Protein AF-A0A9X0DBQ0-F1 (afdb_monomer_lite)

Radius of gyration: 13.76 Å; chains: 1; bounding box: 27×24×36 Å

Foldseek 3Di:
DKDFDDFKKKKKKKKAKAFQQTWKKWKDKQNHTPDIDTDHPPGDIDMDIDTDGDGGIIDIDIDTDGGDDPGMDMDMGDTDIGPDHDPD

InterPro domains:
  IPR000998 MAM domain [PF00629] (8-87)
  IPR000998 MAM domain [PS50060] (1-88)
  IPR000998 MAM domain [cd06263] (6-86)
  IPR013320 Concanavalin A-like lectin/glucanase domain superfamily [SSF49899] (3-86)
  IPR051560 MAM domain-containing protein [PTHR23282] (6-87)

Organism: NCBI:txid174260

Secondary structure (DSSP, 8-state):
-EEEEEEEEEEEEEEEEEETT--EEEEEETTEEEEEEES--EEEEEEEEEEEEEEEEEEEEEEEE--SSSSEEEEEEEEEEEES----

Sequence (88 aa):
MTMQFSGNMCLTLYYHMNGTTMGTLNVYVNGVKVFSASGNKGNNWLKLELTVTLSGMYEVIIEGIRGSSYTGDMAIDDFKLVAGPCSS

pLDDT: mean 96.55, std 4.25, range [60.75, 98.75]

Structure (mmCIF, N/CA/C/O backbone):
data_AF-A0A9X0DBQ0-F1
#
_entry.id   AF-A0A9X0DBQ0-F1
#
loop_
_atom_site.group_PDB
_atom_site.id
_atom_site.type_symbol
_atom_site.label_atom_id
_atom_site.label_alt_id
_atom_site.label_comp_id
_atom_site.label_asym_id
_atom_site.label_entity_id
_atom_site.label_seq_id
_atom_site.pdbx_PDB_ins_code
_atom_site.Cartn_x
_atom_site.Cartn_y
_atom_site.Cartn_z
_atom_site.occupancy
_atom_site.B_iso_or_equiv
_atom_site.auth_seq_id
_atom_site.auth_comp_id
_atom_site.auth_asym_id
_atom_site.auth_atom_id
_atom_site.pdbx_PDB_model_num
ATOM 1 N N . MET A 1 1 ? -9.101 8.002 -0.222 1.00 86.94 1 MET A N 1
ATOM 2 C CA . MET A 1 1 ? -10.485 7.557 0.093 1.00 86.94 1 MET A CA 1
ATOM 3 C C . MET A 1 1 ? -10.723 7.700 1.584 1.00 86.94 1 M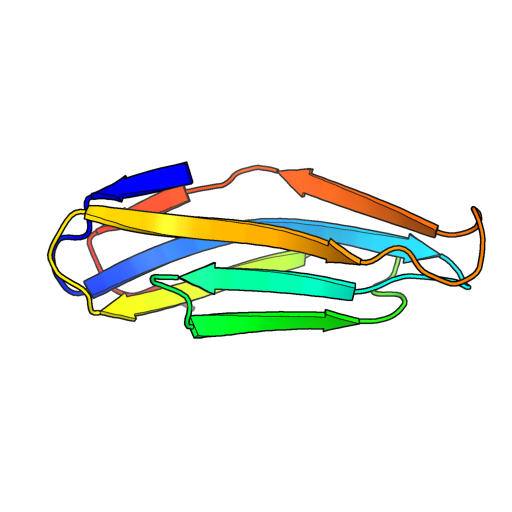ET A C 1
ATOM 5 O O . MET A 1 1 ? -9.887 7.246 2.354 1.00 86.94 1 MET A O 1
ATOM 9 N N . THR A 1 2 ? -11.816 8.333 2.004 1.00 94.25 2 THR A N 1
ATOM 10 C CA . THR A 1 2 ? -12.121 8.500 3.435 1.00 94.25 2 THR A CA 1
ATOM 11 C C . THR A 1 2 ? -12.898 7.297 3.949 1.00 94.25 2 THR A C 1
ATOM 13 O O . THR A 1 2 ? -13.922 6.936 3.374 1.00 94.25 2 THR A O 1
ATOM 16 N N . MET A 1 3 ? -12.411 6.680 5.023 1.00 94.50 3 MET A N 1
ATOM 17 C CA . MET A 1 3 ? -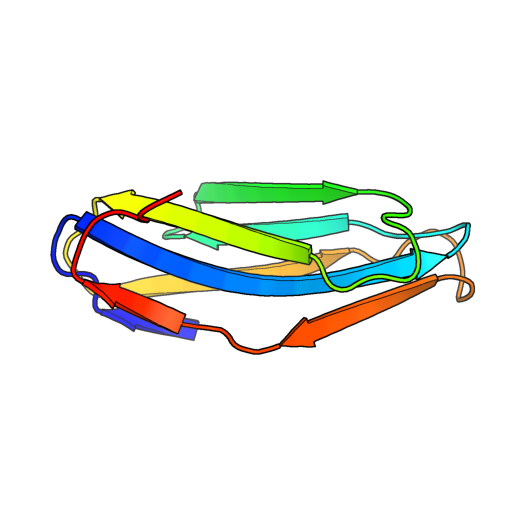12.966 5.461 5.607 1.00 94.50 3 MET A CA 1
ATOM 18 C C . MET A 1 3 ? -13.257 5.667 7.091 1.00 94.50 3 MET A C 1
ATOM 20 O O . MET A 1 3 ? -12.519 6.370 7.783 1.00 94.50 3 MET A O 1
ATOM 24 N N . GLN A 1 4 ? -14.325 5.042 7.586 1.00 96.25 4 GLN A N 1
ATOM 25 C CA . GLN A 1 4 ? -14.635 5.012 9.012 1.00 96.25 4 GLN A CA 1
ATOM 26 C C . GLN A 1 4 ? -13.811 3.920 9.700 1.00 96.25 4 GLN A C 1
ATOM 28 O O . GLN A 1 4 ? -13.915 2.749 9.343 1.00 96.25 4 GLN A O 1
ATOM 33 N N . PHE A 1 5 ? -13.056 4.310 10.723 1.00 96.75 5 PHE A N 1
ATOM 34 C CA . PHE A 1 5 ? -12.330 3.415 11.613 1.00 96.75 5 PHE A CA 1
ATOM 35 C C . PHE A 1 5 ? -13.026 3.324 12.976 1.00 96.75 5 PHE A C 1
ATOM 37 O O . PHE A 1 5 ? -13.529 4.328 13.494 1.00 96.75 5 PHE A O 1
ATOM 44 N N . SER A 1 6 ? -13.081 2.124 13.556 1.00 96.12 6 SER A N 1
ATOM 45 C CA . SER A 1 6 ? -13.788 1.850 14.816 1.00 96.12 6 SER A CA 1
ATOM 46 C C . SER A 1 6 ? -13.002 0.904 15.735 1.00 96.12 6 SER A C 1
ATOM 48 O O . SER A 1 6 ? -13.498 -0.151 16.129 1.00 96.12 6 SER A O 1
ATOM 50 N N . GLY A 1 7 ? -11.764 1.275 16.066 1.00 95.94 7 GLY A N 1
ATOM 51 C CA . GLY A 1 7 ? -10.858 0.504 16.917 1.00 95.94 7 GLY A CA 1
ATOM 52 C C . GLY A 1 7 ? -9.891 -0.351 16.101 1.00 95.94 7 GLY A C 1
ATOM 53 O O . GLY A 1 7 ? -9.293 0.137 15.145 1.00 95.94 7 GLY A O 1
ATOM 54 N N . ASN A 1 8 ? -9.716 -1.617 16.487 1.00 96.44 8 ASN A N 1
ATOM 55 C CA . ASN A 1 8 ? -8.900 -2.563 15.724 1.00 96.44 8 ASN A CA 1
ATOM 56 C C . ASN A 1 8 ? -9.627 -2.940 14.436 1.00 96.44 8 ASN A C 1
ATOM 58 O O . ASN A 1 8 ? -10.732 -3.485 14.490 1.00 96.44 8 ASN A O 1
ATOM 62 N N . MET A 1 9 ? -9.000 -2.672 13.298 1.00 96.81 9 MET A N 1
ATOM 63 C CA . MET A 1 9 ? -9.506 -3.041 11.982 1.00 96.81 9 MET A CA 1
ATOM 64 C C . MET A 1 9 ? -8.404 -3.662 11.134 1.00 96.81 9 MET A C 1
ATOM 66 O O . MET A 1 9 ? -7.232 -3.310 11.269 1.00 96.81 9 MET A O 1
ATOM 70 N N . CYS A 1 10 ? -8.793 -4.555 10.234 1.00 97.12 10 CYS A N 1
ATOM 71 C CA . CYS A 1 10 ? -7.913 -5.183 9.272 1.00 97.12 10 CYS A CA 1
ATOM 72 C C . CYS A 1 10 ? -8.156 -4.559 7.901 1.00 97.12 10 CYS A C 1
ATOM 74 O O . CYS A 1 10 ? -9.233 -4.705 7.313 1.00 97.12 10 CYS A O 1
ATOM 76 N N . LEU A 1 11 ? -7.151 -3.842 7.407 1.00 96.69 11 LEU A N 1
ATOM 77 C CA . LEU A 1 11 ? -7.097 -3.353 6.039 1.00 96.69 11 LEU A CA 1
ATOM 78 C C . LEU A 1 11 ? -6.420 -4.421 5.186 1.00 96.69 11 LEU A C 1
ATOM 80 O O . LEU A 1 11 ? -5.275 -4.791 5.450 1.00 96.69 11 LEU A O 1
ATOM 84 N N . THR A 1 12 ? -7.109 -4.891 4.149 1.00 97.50 12 THR A N 1
ATOM 85 C CA . THR A 1 12 ? -6.548 -5.836 3.183 1.00 97.50 12 THR A CA 1
ATOM 86 C C . THR A 1 12 ? -6.654 -5.310 1.767 1.00 97.50 12 THR A C 1
ATOM 88 O O . THR A 1 12 ? -7.646 -4.676 1.419 1.00 97.50 12 THR A O 1
ATOM 91 N N . LEU A 1 13 ? -5.674 -5.632 0.935 1.00 97.38 13 LEU A N 1
ATOM 92 C CA . LEU A 1 13 ? -5.745 -5.451 -0.514 1.00 97.38 13 LEU A CA 1
ATOM 93 C C . LEU A 1 13 ? -4.890 -6.512 -1.201 1.00 97.38 13 LEU A C 1
ATOM 95 O O . LEU A 1 13 ? -3.925 -7.008 -0.613 1.00 97.38 13 LEU A O 1
ATOM 99 N N . TYR A 1 14 ? -5.216 -6.830 -2.447 1.00 98.50 14 TYR A N 1
ATOM 100 C CA . TYR A 1 14 ? -4.321 -7.567 -3.326 1.00 98.50 14 TYR A CA 1
ATOM 101 C C . TYR A 1 14 ? -3.547 -6.588 -4.201 1.00 98.50 14 TYR A C 1
ATOM 103 O O . TYR A 1 14 ? -4.087 -5.583 -4.661 1.00 98.50 14 TYR A O 1
ATOM 111 N N . TYR A 1 15 ? -2.270 -6.878 -4.424 1.00 98.62 15 TYR A N 1
ATOM 112 C CA . TYR A 1 15 ? -1.418 -6.108 -5.318 1.00 98.62 15 TYR A CA 1
ATOM 113 C C . TYR A 1 15 ? -0.577 -7.026 -6.201 1.00 98.62 15 TYR A C 1
ATOM 115 O O . TYR A 1 15 ? -0.149 -8.105 -5.791 1.00 98.62 15 TYR A O 1
ATOM 123 N N . HIS A 1 16 ? -0.327 -6.581 -7.425 1.00 98.56 16 HIS A N 1
ATOM 124 C CA . HIS A 1 16 ? 0.563 -7.221 -8.386 1.00 98.56 16 HIS A CA 1
ATOM 125 C C . HIS A 1 16 ? 1.574 -6.184 -8.870 1.00 98.56 16 HIS A C 1
ATOM 127 O O . HIS A 1 16 ? 1.221 -5.029 -9.114 1.00 98.56 16 HIS A O 1
ATOM 133 N N . MET A 1 17 ? 2.845 -6.576 -8.935 1.00 98.56 17 MET A N 1
ATOM 134 C CA . MET A 1 17 ? 3.953 -5.712 -9.344 1.00 98.56 17 MET A CA 1
ATOM 135 C C . MET A 1 17 ? 4.963 -6.541 -10.137 1.00 98.56 17 MET A C 1
ATOM 137 O O . MET A 1 17 ? 5.843 -7.172 -9.547 1.00 98.56 17 MET A O 1
ATOM 141 N N . ASN A 1 18 ? 4.868 -6.522 -11.467 1.00 98.44 18 ASN A N 1
ATOM 142 C CA . ASN A 1 18 ? 5.753 -7.294 -12.343 1.00 98.44 18 ASN A CA 1
ATOM 143 C C . ASN A 1 18 ? 6.483 -6.421 -13.373 1.00 98.44 18 ASN A C 1
ATOM 145 O O . ASN A 1 18 ? 5.858 -5.659 -14.107 1.00 98.44 18 ASN A O 1
ATOM 149 N N . GLY A 1 19 ? 7.809 -6.542 -13.439 1.00 97.62 19 GLY A N 1
ATOM 150 C CA . GLY A 1 19 ? 8.626 -5.872 -14.455 1.00 97.62 19 GLY A CA 1
ATOM 151 C C . GLY A 1 19 ? 9.993 -5.401 -13.968 1.00 97.62 19 GLY A C 1
ATOM 152 O O . GLY A 1 19 ? 10.244 -5.261 -12.772 1.00 97.62 19 GLY A O 1
ATOM 153 N N . THR A 1 20 ? 10.903 -5.160 -14.911 1.00 96.38 20 THR A N 1
ATOM 154 C CA . THR A 1 20 ? 12.323 -4.869 -14.638 1.00 96.38 20 THR A CA 1
ATOM 155 C C . THR A 1 20 ? 12.549 -3.466 -14.088 1.00 96.38 20 THR A C 1
ATOM 157 O O . THR A 1 20 ? 13.433 -3.259 -13.263 1.00 96.38 20 THR A O 1
ATOM 160 N N . THR A 1 21 ? 11.725 -2.505 -14.500 1.00 96.94 21 THR A N 1
ATOM 161 C CA . THR A 1 21 ? 11.777 -1.109 -14.042 1.00 96.94 21 THR A CA 1
ATOM 162 C C . THR A 1 21 ? 10.607 -0.798 -13.121 1.00 96.94 21 THR A C 1
ATOM 164 O O . THR A 1 21 ? 9.963 0.243 -13.258 1.00 96.94 21 THR A O 1
ATOM 167 N N . MET A 1 22 ? 10.275 -1.739 -12.237 1.00 98.38 22 MET A N 1
ATOM 168 C CA . MET A 1 22 ? 9.140 -1.602 -11.338 1.00 98.38 22 MET A CA 1
ATOM 169 C C . MET A 1 22 ? 9.314 -0.425 -10.378 1.00 98.38 22 MET A C 1
ATOM 171 O O . MET A 1 22 ? 10.402 -0.169 -9.862 1.00 98.38 22 MET A O 1
ATOM 175 N N . GLY A 1 23 ? 8.206 0.268 -10.143 1.00 98.25 23 GLY A N 1
ATOM 176 C CA . GLY A 1 23 ? 8.113 1.393 -9.232 1.00 98.25 23 GLY A CA 1
ATOM 177 C C . GLY A 1 23 ? 7.936 0.993 -7.767 1.00 98.25 23 GLY A C 1
ATOM 178 O O . GLY A 1 23 ? 8.405 -0.056 -7.318 1.00 98.25 23 GLY A O 1
ATOM 179 N N . THR A 1 24 ? 7.252 1.855 -7.017 1.00 98.69 24 THR A N 1
ATOM 180 C CA . THR A 1 24 ? 6.922 1.642 -5.600 1.00 98.69 24 THR A CA 1
ATOM 181 C C . THR A 1 24 ? 5.431 1.811 -5.362 1.00 98.69 24 THR A C 1
ATOM 183 O O . THR A 1 24 ? 4.855 2.803 -5.793 1.00 98.69 24 THR A O 1
ATOM 186 N N . LEU A 1 25 ? 4.827 0.866 -4.651 1.00 98.75 25 LEU A N 1
ATOM 187 C CA . LEU A 1 25 ? 3.491 0.971 -4.081 1.00 98.75 25 LEU A CA 1
ATOM 188 C C . LEU A 1 25 ? 3.620 1.400 -2.617 1.00 98.75 25 LEU A C 1
ATOM 190 O O . LEU A 1 25 ? 4.263 0.702 -1.835 1.00 98.75 25 LEU A O 1
ATOM 194 N N . ASN A 1 26 ? 3.006 2.517 -2.236 1.00 98.75 26 ASN A N 1
ATOM 195 C CA . ASN A 1 26 ? 2.884 2.953 -0.846 1.00 98.75 26 ASN A CA 1
ATOM 196 C C . ASN A 1 26 ? 1.412 2.949 -0.422 1.00 98.75 26 ASN A C 1
ATOM 198 O O . ASN A 1 26 ? 0.529 3.280 -1.213 1.00 98.75 26 ASN A O 1
ATOM 202 N N . VAL A 1 27 ? 1.154 2.637 0.848 1.00 98.25 27 VAL A N 1
ATOM 203 C CA . VAL A 1 27 ? -0.160 2.828 1.475 1.00 98.25 27 VAL A CA 1
ATOM 204 C C . VAL A 1 27 ? 0.006 3.732 2.683 1.00 98.25 27 VAL A C 1
ATOM 206 O O . VAL A 1 27 ? 0.884 3.506 3.522 1.00 98.25 27 VAL A O 1
ATOM 209 N N . TYR A 1 28 ? -0.854 4.740 2.778 1.00 98.25 28 TYR A N 1
ATOM 210 C CA . TYR A 1 28 ? -0.913 5.666 3.897 1.00 98.25 28 TYR A CA 1
ATOM 211 C C . TYR A 1 28 ? -2.276 5.593 4.573 1.00 98.25 28 TYR A C 1
ATOM 213 O O . TYR A 1 28 ? -3.299 5.481 3.898 1.00 98.25 28 TYR A O 1
ATOM 221 N N . VAL A 1 29 ? -2.284 5.711 5.897 1.00 97.06 29 VAL A N 1
ATOM 222 C CA . VAL A 1 29 ? -3.493 5.869 6.708 1.00 97.06 29 VAL A CA 1
ATOM 223 C C . VAL A 1 29 ? -3.289 7.073 7.614 1.00 97.06 29 VAL A C 1
ATOM 225 O O . VAL A 1 29 ? -2.290 7.142 8.327 1.00 97.06 29 VAL A O 1
ATOM 228 N N . ASN A 1 30 ? -4.217 8.033 7.577 1.00 95.38 30 ASN A N 1
ATOM 229 C CA . ASN A 1 30 ? -4.119 9.272 8.358 1.00 95.38 30 ASN A CA 1
ATOM 230 C C . ASN A 1 30 ? -2.770 10.005 8.149 1.00 95.38 30 ASN A C 1
ATOM 232 O O . ASN A 1 30 ? -2.113 10.427 9.098 1.00 95.38 30 ASN A O 1
ATOM 236 N N . GLY A 1 31 ? -2.302 10.063 6.897 1.00 95.88 31 GLY A N 1
ATOM 237 C CA . GLY A 1 31 ? -1.015 10.670 6.529 1.00 95.88 31 GLY A CA 1
ATOM 238 C C . GLY A 1 31 ? 0.235 9.861 6.911 1.00 95.88 31 GLY A C 1
ATOM 239 O O . GLY A 1 31 ? 1.337 10.220 6.503 1.00 95.88 31 GLY A O 1
ATOM 240 N N . VAL A 1 32 ? 0.097 8.749 7.639 1.00 96.38 32 VAL A N 1
ATOM 241 C CA . VAL A 1 32 ? 1.217 7.883 8.036 1.00 96.38 32 VAL A CA 1
ATOM 242 C C . VAL A 1 32 ? 1.395 6.767 7.016 1.00 96.38 32 VAL A C 1
ATOM 244 O O . VAL A 1 32 ? 0.444 6.055 6.707 1.00 96.38 32 VAL A O 1
ATOM 247 N N . LYS A 1 33 ? 2.619 6.577 6.510 1.00 97.69 33 LYS A N 1
ATOM 248 C CA . LYS A 1 33 ? 2.953 5.454 5.623 1.00 97.69 33 LYS A CA 1
ATOM 249 C C . LYS A 1 33 ? 2.949 4.151 6.419 1.00 97.69 33 LYS A C 1
ATOM 251 O O . LYS A 1 33 ? 3.812 3.952 7.268 1.00 97.69 33 LYS A O 1
ATOM 256 N N . VAL A 1 34 ? 1.993 3.274 6.131 1.00 96.94 34 VAL A N 1
ATOM 257 C CA . VAL A 1 34 ? 1.806 1.992 6.831 1.00 96.94 34 VAL A CA 1
ATOM 258 C C . VAL A 1 34 ? 2.325 0.796 6.034 1.00 96.94 34 VAL A C 1
ATOM 260 O O . VAL A 1 34 ? 2.563 -0.261 6.605 1.00 96.94 34 VAL A O 1
ATOM 263 N N . PHE A 1 35 ? 2.534 0.955 4.725 1.00 98.25 35 PHE A N 1
ATOM 264 C CA . PHE A 1 35 ? 3.124 -0.076 3.874 1.00 98.25 35 PHE A CA 1
ATOM 265 C C . PHE A 1 35 ? 3.897 0.534 2.708 1.00 98.25 35 PHE A C 1
ATOM 267 O O . PHE A 1 35 ? 3.553 1.607 2.204 1.00 98.25 35 PHE A O 1
ATOM 274 N N . SER A 1 36 ? 4.943 -0.174 2.281 1.00 98.44 36 SER A N 1
ATOM 275 C CA . SER A 1 36 ? 5.711 0.140 1.083 1.00 98.44 36 SER A CA 1
ATOM 276 C C . SER A 1 36 ? 6.253 -1.138 0.445 1.00 98.44 36 SER A C 1
ATOM 278 O O . SER A 1 36 ? 6.834 -1.986 1.123 1.00 98.44 36 SER A O 1
ATOM 280 N N . ALA A 1 37 ? 6.089 -1.260 -0.868 1.00 98.50 37 ALA A N 1
ATOM 281 C CA . ALA A 1 37 ? 6.664 -2.319 -1.678 1.00 98.50 37 ALA A CA 1
ATOM 282 C C . ALA A 1 37 ? 7.294 -1.713 -2.932 1.00 98.50 37 ALA A C 1
ATOM 284 O O . ALA A 1 37 ? 6.604 -1.117 -3.750 1.00 98.50 37 ALA A O 1
ATOM 285 N N . SER A 1 38 ? 8.601 -1.900 -3.102 1.00 98.31 38 SER A N 1
ATOM 286 C CA . SER A 1 38 ?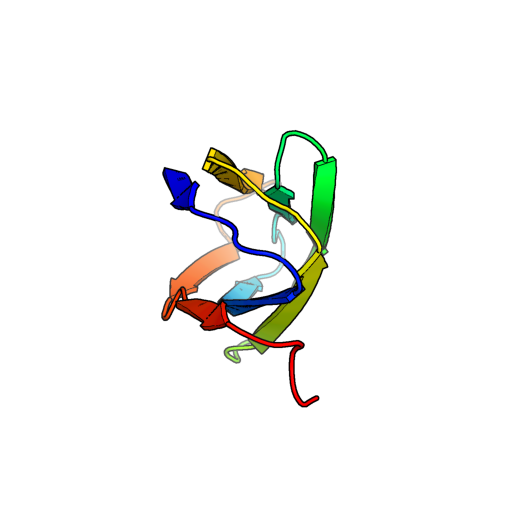 9.340 -1.444 -4.287 1.00 98.31 38 SER A CA 1
ATOM 287 C C . SER A 1 38 ? 9.897 -2.610 -5.088 1.00 98.31 38 SER A C 1
ATOM 2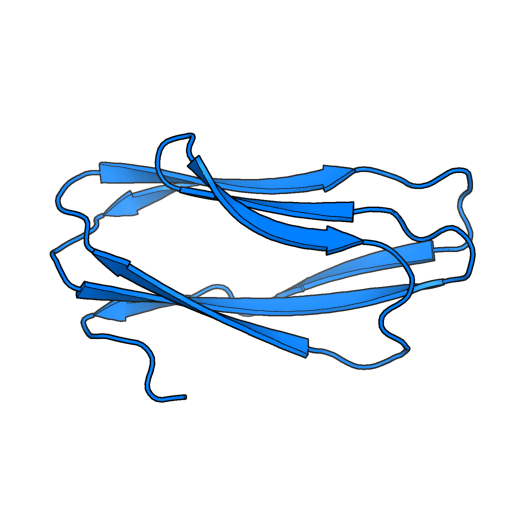89 O O . SER A 1 38 ? 10.189 -3.675 -4.530 1.00 98.31 38 SER A O 1
ATOM 291 N N . GLY A 1 39 ? 10.108 -2.378 -6.383 1.00 98.44 39 GLY A N 1
ATOM 292 C CA . GLY A 1 39 ? 10.752 -3.336 -7.274 1.00 98.44 39 GLY A CA 1
ATOM 293 C C . GLY A 1 39 ? 9.847 -4.505 -7.664 1.00 98.44 39 GLY A C 1
ATOM 294 O O . GLY A 1 39 ? 8.695 -4.602 -7.243 1.00 98.44 39 GLY A O 1
ATOM 295 N N . ASN A 1 40 ? 10.381 -5.393 -8.499 1.00 98.06 40 ASN A N 1
ATOM 296 C CA . ASN A 1 40 ? 9.655 -6.549 -9.012 1.00 98.06 40 ASN A CA 1
ATOM 297 C C . ASN A 1 40 ? 9.231 -7.495 -7.873 1.00 98.06 40 ASN A C 1
ATOM 299 O O . ASN A 1 40 ? 10.056 -7.875 -7.039 1.00 98.06 40 ASN A O 1
ATOM 303 N N . LYS A 1 41 ? 7.961 -7.902 -7.864 1.00 98.12 41 LYS A N 1
ATOM 304 C CA . LYS A 1 41 ? 7.390 -8.908 -6.953 1.00 98.12 41 LYS A CA 1
ATOM 305 C C . LYS A 1 41 ? 7.041 -10.216 -7.661 1.00 98.12 41 LYS A C 1
ATOM 307 O O . LYS A 1 41 ? 6.568 -11.156 -7.027 1.00 98.12 41 LYS A O 1
ATOM 312 N N . GLY A 1 42 ? 7.354 -10.297 -8.952 1.00 97.62 42 GLY A N 1
ATOM 313 C CA . GLY A 1 42 ? 7.064 -11.437 -9.801 1.00 97.62 42 GLY A CA 1
ATOM 314 C C . GLY A 1 42 ? 5.643 -11.398 -10.347 1.00 97.62 42 GLY A C 1
ATOM 315 O O . GLY A 1 42 ? 4.846 -10.514 -10.043 1.00 97.62 42 GLY A O 1
ATOM 316 N N . ASN A 1 43 ? 5.328 -12.386 -11.179 1.00 97.75 43 ASN A N 1
ATOM 317 C CA . ASN A 1 43 ? 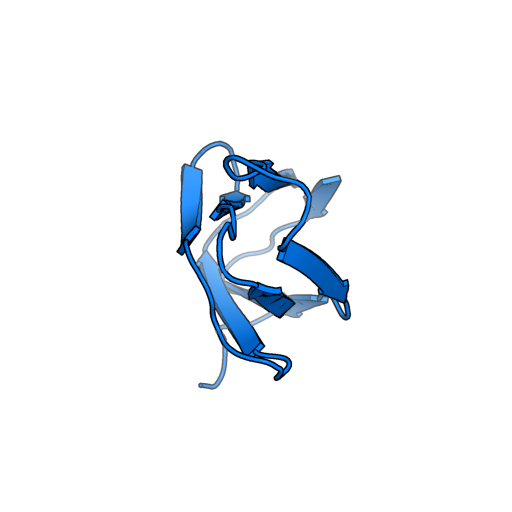4.034 -12.481 -11.839 1.00 97.75 43 ASN A CA 1
ATOM 318 C C . ASN A 1 43 ? 2.988 -13.196 -10.966 1.00 97.75 43 ASN A C 1
ATOM 320 O O . ASN A 1 43 ? 2.431 -14.210 -11.375 1.00 97.75 43 ASN A O 1
ATOM 324 N N . ASN A 1 44 ? 2.763 -12.700 -9.750 1.00 97.62 44 ASN A N 1
ATOM 325 C CA . ASN A 1 44 ? 1.770 -13.241 -8.826 1.00 97.62 44 ASN A CA 1
ATOM 326 C C . ASN A 1 44 ? 1.064 -12.102 -8.090 1.00 97.62 44 ASN A C 1
ATOM 328 O O . ASN A 1 44 ? 1.664 -11.063 -7.813 1.00 97.62 44 ASN A O 1
ATOM 332 N N . TRP A 1 45 ? -0.200 -12.322 -7.744 1.00 98.56 45 TRP A N 1
ATOM 333 C CA . TRP A 1 45 ? -0.907 -11.465 -6.802 1.00 98.56 45 TRP A CA 1
ATOM 334 C C . TRP A 1 45 ? -0.416 -11.743 -5.382 1.00 98.56 45 TRP A C 1
ATOM 336 O O . TRP A 1 45 ? -0.317 -12.895 -4.961 1.00 98.56 45 TRP A O 1
ATOM 346 N N . LEU A 1 46 ? -0.118 -10.679 -4.647 1.00 98.44 46 LEU A N 1
ATOM 347 C CA . LEU A 1 46 ? 0.277 -10.710 -3.247 1.00 98.44 46 LEU A CA 1
ATOM 348 C C . LEU A 1 46 ? -0.809 -10.050 -2.405 1.00 98.44 46 LEU A C 1
ATOM 350 O O . LEU A 1 46 ? -1.413 -9.063 -2.822 1.00 98.44 46 LEU A O 1
ATOM 354 N N . LYS A 1 47 ? -1.047 -10.590 -1.211 1.00 97.88 47 LYS A N 1
ATOM 355 C CA . LYS A 1 47 ? -2.007 -10.036 -0.259 1.00 97.88 47 LYS A CA 1
ATOM 356 C C . LYS A 1 47 ? -1.274 -9.168 0.760 1.00 97.88 47 LYS A C 1
ATOM 358 O O . LYS A 1 47 ? -0.307 -9.614 1.372 1.00 97.88 47 LYS A O 1
ATOM 363 N N . LEU A 1 48 ? -1.743 -7.941 0.939 1.00 97.19 48 LEU A N 1
ATOM 364 C CA . LEU A 1 48 ? -1.382 -7.077 2.056 1.00 97.19 48 LEU A CA 1
ATOM 365 C C . LEU A 1 48 ? -2.445 -7.215 3.146 1.00 97.19 48 LEU A C 1
ATOM 367 O O . LEU A 1 48 ? -3.637 -7.141 2.851 1.00 97.19 48 LEU A O 1
ATOM 371 N N . GLU A 1 49 ? -2.006 -7.364 4.393 1.00 97.25 49 GLU A N 1
ATOM 372 C CA . GLU A 1 49 ? -2.852 -7.370 5.586 1.00 97.25 49 GLU A CA 1
ATOM 373 C C . GLU A 1 49 ? -2.222 -6.454 6.639 1.00 97.25 49 GLU A C 1
ATOM 375 O O . GLU A 1 49 ? -1.079 -6.654 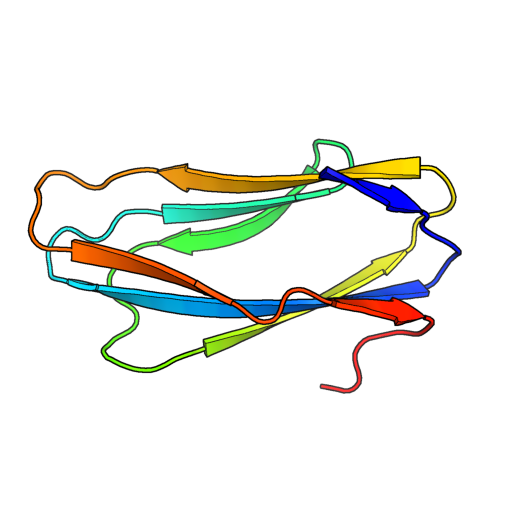7.046 1.00 97.25 49 GLU A O 1
ATOM 380 N N . LEU A 1 50 ? -2.949 -5.413 7.046 1.00 95.56 50 LEU A N 1
ATOM 381 C CA . LEU A 1 50 ? -2.499 -4.436 8.034 1.00 95.56 50 LEU A CA 1
ATOM 382 C C . LEU A 1 50 ? -3.546 -4.283 9.130 1.00 95.56 50 LEU A C 1
ATOM 384 O O . LEU A 1 50 ? -4.656 -3.809 8.881 1.00 95.56 50 LEU A O 1
ATOM 388 N N . THR A 1 51 ? -3.165 -4.624 10.358 1.00 96.62 51 THR A N 1
ATOM 389 C CA . THR A 1 51 ? -3.953 -4.258 11.535 1.00 96.62 51 THR A CA 1
ATOM 390 C C . THR A 1 51 ? -3.718 -2.784 11.844 1.00 96.62 51 THR A C 1
ATOM 392 O O . THR A 1 51 ? -2.591 -2.368 12.112 1.00 96.62 51 THR A O 1
ATOM 395 N N . VAL A 1 52 ? -4.787 -1.995 11.819 1.00 95.44 52 VAL A N 1
ATOM 396 C CA . VAL A 1 52 ? -4.782 -0.564 12.122 1.00 95.44 52 VAL A CA 1
ATOM 397 C C . VAL A 1 52 ? -5.686 -0.321 13.327 1.00 95.44 52 VAL A C 1
ATOM 399 O O . VAL A 1 52 ? -6.842 -0.738 13.331 1.00 95.44 52 VAL A O 1
ATOM 402 N N . THR A 1 53 ? -5.169 0.374 14.340 1.00 96.25 53 THR A N 1
ATOM 403 C CA . THR A 1 53 ? -5.929 0.746 15.542 1.00 96.25 53 THR A CA 1
ATOM 404 C C . THR A 1 53 ? -6.190 2.247 15.533 1.00 96.25 53 THR A C 1
ATOM 406 O O . THR A 1 53 ? -5.340 3.036 15.940 1.00 96.25 53 THR A O 1
ATOM 409 N N . LEU A 1 54 ? -7.362 2.648 15.040 1.00 95.38 54 LEU A N 1
ATOM 410 C CA . LEU A 1 54 ? -7.782 4.048 14.920 1.00 95.38 54 LEU A CA 1
ATOM 411 C C . LEU A 1 54 ? -9.293 4.167 15.151 1.00 95.38 54 LEU A C 1
ATOM 413 O O . LEU A 1 54 ? -10.042 3.218 14.928 1.00 95.38 54 LEU A O 1
ATOM 417 N N . SER A 1 55 ? -9.755 5.351 15.551 1.00 96.75 55 SER A N 1
ATOM 418 C CA . SER A 1 55 ? -11.182 5.644 15.721 1.00 96.75 55 SER A CA 1
ATOM 419 C C . SER A 1 55 ? -11.514 6.995 15.104 1.00 96.75 55 SER A C 1
ATOM 421 O O . SER A 1 55 ? -10.936 8.003 15.497 1.00 96.75 55 SER A O 1
ATOM 423 N N . GLY A 1 56 ? -12.442 7.019 14.148 1.00 97.00 56 GLY A N 1
ATOM 424 C CA . GLY A 1 56 ? -12.820 8.229 13.413 1.00 97.00 56 GLY A CA 1
ATOM 425 C C . GLY A 1 56 ? -12.758 8.047 11.900 1.00 97.00 56 GLY A C 1
ATOM 426 O O . GLY A 1 56 ? -12.505 6.951 11.405 1.00 97.00 56 GLY A O 1
ATOM 427 N N . MET A 1 57 ? -13.015 9.122 11.158 1.00 97.56 57 MET A N 1
ATOM 428 C CA . MET A 1 57 ? -12.895 9.121 9.701 1.00 97.56 57 MET A CA 1
ATOM 429 C C . MET A 1 57 ? -11.479 9.521 9.302 1.00 97.56 57 MET A C 1
ATOM 431 O O . MET A 1 57 ? -11.041 10.626 9.616 1.00 97.56 57 MET A O 1
ATOM 435 N N . TYR A 1 58 ? -10.785 8.641 8.588 1.00 97.31 58 TYR A N 1
ATOM 436 C CA . TYR A 1 58 ? -9.423 8.892 8.129 1.00 97.31 58 TYR A CA 1
ATOM 437 C C . TYR A 1 58 ? -9.273 8.568 6.655 1.00 97.31 58 TYR A C 1
ATOM 439 O O . TYR A 1 58 ? -9.953 7.693 6.113 1.00 97.31 58 TYR A O 1
ATOM 447 N N . GLU A 1 59 ? -8.355 9.273 6.006 1.00 97.06 59 GLU A N 1
ATOM 448 C CA . GLU A 1 59 ? -8.010 8.976 4.630 1.00 97.06 59 GLU A CA 1
ATOM 449 C C . GLU A 1 59 ? -7.062 7.777 4.548 1.00 97.06 59 GLU A C 1
ATOM 451 O O . GLU A 1 59 ? -6.058 7.696 5.263 1.00 97.06 59 GLU A O 1
ATOM 456 N N . VAL A 1 60 ? -7.395 6.867 3.636 1.00 97.38 60 VAL A N 1
ATOM 457 C CA . VAL A 1 60 ? -6.493 5.859 3.093 1.00 97.38 60 VAL A CA 1
ATOM 458 C C . VAL A 1 60 ? -6.039 6.323 1.712 1.00 97.38 60 VAL A C 1
ATOM 460 O O . VAL A 1 60 ? -6.872 6.620 0.846 1.00 97.38 60 VAL A O 1
ATOM 463 N N . ILE A 1 61 ? -4.726 6.383 1.506 1.00 98.00 61 ILE A N 1
ATOM 464 C CA . ILE A 1 61 ? -4.104 6.765 0.235 1.00 98.00 61 ILE A CA 1
ATOM 465 C C . ILE A 1 61 ? -3.295 5.579 -0.271 1.00 98.00 61 ILE A C 1
ATOM 467 O O . ILE A 1 61 ? -2.432 5.070 0.441 1.00 98.00 61 ILE A O 1
ATOM 471 N N . ILE A 1 62 ? -3.565 5.162 -1.505 1.00 98.06 62 ILE A N 1
ATOM 472 C CA . ILE A 1 62 ? -2.758 4.183 -2.230 1.00 98.06 62 ILE A CA 1
ATOM 473 C C . ILE A 1 62 ? -1.999 4.956 -3.307 1.00 98.06 62 ILE A C 1
ATOM 475 O O . ILE A 1 62 ? -2.607 5.562 -4.185 1.00 98.06 62 ILE A O 1
ATOM 479 N N . GLU A 1 63 ? -0.675 4.975 -3.207 1.00 98.38 63 GLU A N 1
ATOM 480 C CA . GLU A 1 63 ? 0.208 5.758 -4.070 1.00 98.38 63 GLU A CA 1
ATOM 481 C C . GLU A 1 63 ? 1.086 4.818 -4.898 1.00 98.38 63 GLU A C 1
ATOM 483 O O . GLU A 1 63 ? 1.880 4.049 -4.352 1.00 98.38 63 GLU A O 1
ATOM 488 N N . GLY A 1 64 ? 0.965 4.909 -6.223 1.00 98.12 64 GLY A N 1
ATOM 489 C CA . GLY A 1 64 ? 1.878 4.273 -7.166 1.00 98.12 64 GLY A CA 1
ATOM 490 C C . GLY A 1 64 ? 2.925 5.269 -7.658 1.00 98.12 64 GLY A C 1
ATOM 491 O O . GLY A 1 64 ? 2.607 6.199 -8.396 1.00 98.12 64 GLY A O 1
ATOM 492 N N . ILE A 1 65 ? 4.186 5.062 -7.289 1.00 98.31 65 ILE A N 1
ATOM 493 C CA . ILE A 1 65 ? 5.326 5.811 -7.823 1.00 98.31 65 ILE A CA 1
ATOM 494 C C . ILE A 1 65 ? 5.860 5.042 -9.025 1.00 98.31 65 ILE A C 1
ATOM 496 O O . ILE A 1 65 ? 6.351 3.924 -8.869 1.00 98.31 65 ILE A O 1
ATOM 500 N N . ARG A 1 66 ? 5.784 5.633 -10.221 1.00 97.19 66 ARG A N 1
ATOM 501 C CA . ARG A 1 66 ? 6.293 5.018 -11.456 1.00 97.19 66 ARG A CA 1
ATOM 502 C C . ARG A 1 66 ? 7.807 4.790 -11.373 1.00 97.19 66 ARG A C 1
ATOM 504 O O . ARG A 1 66 ? 8.540 5.622 -10.844 1.00 97.19 66 ARG A O 1
ATOM 511 N N . GLY A 1 67 ? 8.274 3.678 -11.938 1.00 97.00 67 GLY A N 1
ATOM 512 C CA . GLY A 1 67 ? 9.700 3.437 -12.139 1.00 97.00 67 GLY A CA 1
ATOM 513 C C . GLY A 1 67 ? 10.283 4.198 -13.337 1.00 97.00 67 GLY A C 1
ATOM 514 O O . GLY A 1 67 ? 9.688 5.131 -13.881 1.00 97.00 67 GLY A O 1
ATOM 515 N N . SER A 1 68 ? 11.474 3.790 -13.771 1.00 97.00 68 SER A N 1
ATOM 516 C CA . SER A 1 68 ? 12.246 4.508 -14.795 1.00 97.00 68 SER A CA 1
ATOM 517 C C . SER A 1 68 ? 11.725 4.344 -16.229 1.00 97.00 68 SER A C 1
ATOM 519 O O . SER A 1 68 ? 12.058 5.157 -17.089 1.00 97.00 68 SER A O 1
ATOM 521 N N . SER A 1 69 ? 10.897 3.334 -16.511 1.00 96.44 69 SER A N 1
ATOM 522 C CA . SER A 1 69 ? 10.420 3.008 -17.863 1.00 96.44 69 SER A CA 1
ATOM 523 C C . SER A 1 69 ? 8.979 2.476 -17.855 1.00 96.44 69 SER A C 1
ATOM 525 O O . SER A 1 69 ? 8.327 2.431 -16.816 1.00 96.44 69 SER A O 1
ATOM 527 N N . TYR A 1 70 ? 8.469 2.112 -19.033 1.00 94.69 70 TYR A N 1
ATOM 528 C CA . TYR A 1 70 ? 7.171 1.464 -19.252 1.00 94.69 70 TYR A CA 1
ATOM 529 C C . TYR A 1 70 ? 7.204 -0.057 -19.023 1.00 94.69 70 TYR A C 1
ATOM 531 O O . TYR A 1 70 ? 6.172 -0.706 -19.089 1.00 94.69 70 TYR A O 1
ATOM 539 N N . THR A 1 71 ? 8.378 -0.643 -18.774 1.00 97.12 71 THR A N 1
ATOM 540 C CA . THR A 1 71 ? 8.591 -2.098 -18.654 1.00 97.12 71 THR A CA 1
ATOM 541 C C . THR A 1 71 ? 8.233 -2.657 -17.271 1.00 97.12 71 THR A C 1
ATOM 543 O O . THR A 1 71 ? 8.915 -3.544 -16.750 1.00 97.12 71 THR A O 1
ATOM 546 N N . GLY A 1 72 ? 7.200 -2.110 -16.638 1.00 96.19 72 GLY A N 1
ATOM 547 C CA . GLY A 1 72 ? 6.672 -2.619 -15.383 1.00 96.19 72 GLY A CA 1
ATOM 548 C C . GLY A 1 72 ? 5.238 -2.178 -15.150 1.00 96.19 72 GLY A C 1
ATOM 549 O O . GLY A 1 72 ? 4.917 -1.006 -15.338 1.00 96.19 72 GLY A O 1
ATOM 550 N N . ASP A 1 73 ? 4.424 -3.124 -14.692 1.00 96.75 73 ASP A N 1
ATOM 551 C CA . ASP A 1 73 ? 2.991 -2.959 -14.479 1.00 96.75 73 ASP A CA 1
ATOM 552 C C . ASP A 1 73 ? 2.615 -3.193 -13.013 1.00 96.75 73 ASP A C 1
ATOM 554 O O . ASP A 1 73 ? 3.063 -4.148 -12.369 1.00 96.75 73 ASP A O 1
ATOM 558 N N . MET A 1 74 ? 1.773 -2.305 -12.492 1.00 98.25 74 MET A N 1
ATOM 559 C CA . MET A 1 74 ? 1.231 -2.380 -11.142 1.00 98.25 74 MET A CA 1
ATOM 560 C C . MET A 1 74 ? -0.290 -2.415 -11.212 1.00 98.25 74 MET A C 1
ATOM 562 O O . MET A 1 74 ? -0.900 -1.572 -11.869 1.00 98.25 74 MET A O 1
ATOM 566 N N . ALA A 1 75 ? -0.888 -3.353 -10.487 1.00 98.31 75 ALA A N 1
ATOM 567 C CA . ALA A 1 75 ? -2.329 -3.440 -10.311 1.00 98.31 75 ALA A CA 1
ATOM 568 C C . ALA A 1 75 ? -2.669 -3.670 -8.836 1.00 98.31 75 ALA A C 1
ATOM 570 O O . ALA A 1 75 ? -1.883 -4.251 -8.084 1.00 98.31 75 ALA A O 1
ATOM 571 N N . ILE A 1 76 ? -3.847 -3.207 -8.432 1.00 98.25 76 ILE A N 1
ATOM 572 C CA . ILE A 1 76 ? -4.427 -3.427 -7.107 1.00 98.25 76 ILE A CA 1
ATOM 573 C C . ILE A 1 76 ? -5.852 -3.940 -7.281 1.00 98.25 76 ILE A C 1
ATOM 575 O O . ILE A 1 76 ? -6.515 -3.566 -8.248 1.00 98.25 76 ILE A O 1
ATOM 579 N N . ASP A 1 77 ? -6.319 -4.766 -6.353 1.00 98.19 77 ASP A N 1
ATOM 580 C CA . ASP A 1 77 ? -7.698 -5.251 -6.342 1.00 98.19 77 ASP A CA 1
ATOM 581 C C . ASP A 1 77 ? -8.148 -5.622 -4.918 1.00 98.19 77 ASP A C 1
ATOM 583 O O . ASP A 1 77 ? -7.337 -5.676 -3.986 1.00 98.19 77 ASP A O 1
ATOM 587 N N . ASP A 1 78 ? -9.443 -5.890 -4.745 1.00 97.19 78 ASP A N 1
ATOM 588 C CA . ASP A 1 78 ? -10.015 -6.517 -3.548 1.00 97.19 78 ASP A CA 1
ATOM 589 C C . ASP A 1 78 ? -9.717 -5.769 -2.228 1.00 97.19 78 ASP A C 1
ATOM 591 O O . ASP A 1 78 ? -9.481 -6.370 -1.173 1.00 97.19 78 ASP A O 1
ATOM 595 N N . PHE A 1 79 ? -9.751 -4.432 -2.269 1.00 96.50 79 PHE A N 1
ATOM 596 C CA . PHE A 1 79 ? -9.597 -3.599 -1.075 1.00 96.50 79 PHE A CA 1
ATOM 597 C C . PHE A 1 79 ? -10.744 -3.834 -0.080 1.00 96.50 79 PHE A C 1
ATOM 599 O O . PHE A 1 79 ? -11.922 -3.704 -0.422 1.00 96.50 79 PHE A O 1
ATOM 606 N N . LYS A 1 80 ? -10.407 -4.131 1.179 1.00 95.88 80 LYS A N 1
ATOM 607 C CA . LYS A 1 80 ? -11.369 -4.339 2.271 1.00 95.88 80 LYS A CA 1
ATOM 608 C C . LYS A 1 80 ? -10.866 -3.686 3.550 1.00 95.88 80 LYS A C 1
ATOM 610 O O . LYS A 1 80 ? -9.672 -3.681 3.835 1.00 95.88 80 LYS A O 1
ATOM 615 N N . LEU A 1 81 ? -11.806 -3.181 4.340 1.00 95.81 81 LEU A N 1
ATOM 616 C CA . LEU A 1 81 ? -11.580 -2.743 5.711 1.00 95.81 81 LEU A CA 1
ATOM 617 C C . LEU A 1 81 ? -12.612 -3.451 6.587 1.00 95.81 81 LEU A C 1
ATOM 619 O O . LEU A 1 81 ? -13.808 -3.185 6.467 1.00 95.81 81 LEU A O 1
ATOM 623 N N . VAL A 1 82 ? -12.162 -4.383 7.422 1.00 95.75 82 VAL A N 1
ATOM 624 C CA . VAL A 1 82 ? -13.037 -5.200 8.274 1.00 95.75 82 VAL A CA 1
ATOM 625 C C . VAL A 1 82 ? -12.735 -4.958 9.746 1.00 95.75 82 VAL A C 1
ATOM 627 O O . VAL A 1 82 ? -11.608 -4.633 10.111 1.00 95.75 82 VAL A O 1
ATOM 630 N N . ALA A 1 83 ? -13.747 -5.084 10.601 1.00 95.62 83 ALA A N 1
ATOM 631 C CA . ALA A 1 83 ? -13.563 -4.964 12.043 1.00 95.62 83 ALA A CA 1
ATOM 632 C C . ALA A 1 83 ? -12.742 -6.143 12.599 1.00 95.62 83 ALA A C 1
ATOM 634 O O . ALA A 1 83 ? -12.909 -7.281 12.161 1.00 95.62 83 ALA A O 1
ATOM 635 N N . GLY A 1 84 ? -11.901 -5.868 13.597 1.00 96.31 84 GLY A N 1
ATOM 636 C CA . GLY A 1 84 ? -10.983 -6.828 14.213 1.00 96.31 84 GLY A CA 1
ATOM 637 C C . GLY A 1 84 ? -9.558 -6.759 13.647 1.00 96.31 84 GLY A C 1
ATOM 638 O O . GLY A 1 84 ? -9.336 -6.153 12.601 1.00 96.31 84 GLY A O 1
ATOM 639 N N . PRO A 1 85 ? -8.565 -7.340 14.344 1.00 95.44 85 PRO A N 1
ATOM 640 C CA . PRO A 1 85 ? -7.208 -7.458 13.816 1.00 95.44 85 PRO A CA 1
ATOM 641 C C . PRO A 1 85 ? -7.161 -8.431 12.630 1.00 95.44 85 PRO A C 1
ATOM 643 O O . PRO A 1 85 ? -8.011 -9.315 12.505 1.00 95.44 85 PRO A O 1
ATOM 646 N N . CYS A 1 86 ? -6.147 -8.300 11.775 1.00 95.56 86 CYS A N 1
ATOM 647 C CA . CYS A 1 86 ? -5.881 -9.306 10.750 1.00 95.56 86 CYS A CA 1
ATOM 648 C C . CYS A 1 86 ? -5.526 -10.653 11.398 1.00 95.56 86 CYS A C 1
ATOM 650 O O . CYS A 1 86 ? -4.934 -10.693 12.475 1.00 95.56 86 CYS A O 1
ATOM 652 N N . SER A 1 87 ? -5.924 -11.753 10.756 1.00 87.81 87 SER A N 1
ATOM 653 C CA . SER A 1 87 ? -5.804 -13.116 11.303 1.00 87.81 87 SER A CA 1
ATOM 654 C C . SER A 1 87 ? -4.556 -13.876 10.838 1.00 87.81 87 SER A C 1
ATOM 656 O O . SER A 1 87 ? -4.491 -15.086 11.043 1.00 87.81 87 SER A O 1
ATOM 658 N N . SER A 1 88 ? -3.625 -13.193 10.167 1.00 60.75 88 SER A N 1
ATOM 659 C CA . SER A 1 88 ? -2.398 -13.766 9.597 1.00 60.75 88 SER A CA 1
ATOM 660 C C . SER A 1 88 ? -1.413 -14.241 10.656 1.00 60.75 88 SER A C 1
ATOM 662 O O . SER A 1 88 ? -1.123 -13.415 11.555 1.00 60.75 88 SER A O 1
#